Protein AF-A0A7C8ZRH6-F1 (afdb_monomer_lite)

InterPro domains:
  IPR001312 Hexokinase [PS51748] (1-167)
  IPR001312 Hexokinase [PTHR19443] (2-160)
  IPR022673 Hexokinase, C-terminal [PF03727] (5-159)
  IPR043129 ATPase, nucleotide binding domain [SSF53067] (5-161)

Structure (mmCIF, N/CA/C/O backbone):
data_AF-A0A7C8ZRH6-F1
#
_entry.id   AF-A0A7C8ZRH6-F1
#
loop_
_atom_site.group_PDB
_atom_site.id
_atom_site.type_symbol
_atom_site.label_atom_id
_atom_site.label_alt_id
_atom_site.label_comp_id
_atom_site.label_asym_id
_atom_site.label_entity_id
_atom_site.label_seq_id
_atom_site.pdbx_PDB_ins_code
_atom_site.Cartn_x
_atom_site.Cartn_y
_atom_site.Cartn_z
_atom_site.occupancy
_atom_site.B_iso_or_equiv
_atom_site.auth_seq_id
_atom_site.auth_comp_id
_atom_site.auth_asym_id
_atom_site.auth_atom_id
_atom_site.pdbx_PDB_model_num
ATOM 1 N N . ASP A 1 1 ? 8.512 -3.534 -29.387 1.00 43.66 1 ASP A N 1
ATOM 2 C CA . ASP A 1 1 ? 8.742 -2.263 -30.102 1.00 43.66 1 ASP A CA 1
ATOM 3 C C . ASP A 1 1 ? 9.820 -1.420 -29.448 1.00 43.66 1 ASP A C 1
ATOM 5 O O . ASP A 1 1 ? 10.031 -1.523 -28.243 1.00 43.66 1 ASP A O 1
ATOM 9 N N . ALA A 1 2 ? 10.564 -0.658 -30.250 1.00 58.28 2 ALA A N 1
ATOM 10 C CA . ALA A 1 2 ? 11.622 0.233 -29.776 1.00 58.28 2 ALA A CA 1
ATOM 11 C C . ALA A 1 2 ? 11.044 1.609 -29.408 1.00 58.28 2 ALA A C 1
ATOM 13 O O . ALA A 1 2 ? 10.168 2.119 -30.101 1.00 58.28 2 ALA A O 1
ATOM 14 N N . ILE A 1 3 ? 11.557 2.219 -28.336 1.00 64.12 3 ILE A N 1
ATOM 15 C CA . ILE A 1 3 ? 11.187 3.581 -27.926 1.00 64.12 3 ILE A CA 1
ATOM 16 C C . ILE A 1 3 ? 11.683 4.568 -28.991 1.00 64.12 3 ILE A C 1
ATOM 18 O O . ILE A 1 3 ? 12.871 4.570 -29.331 1.00 64.12 3 ILE A O 1
ATOM 22 N N . ILE A 1 4 ? 10.780 5.401 -29.516 1.00 67.38 4 ILE A N 1
ATOM 23 C CA . ILE A 1 4 ? 11.109 6.422 -30.517 1.00 67.38 4 ILE A CA 1
ATOM 24 C C . ILE A 1 4 ? 12.020 7.465 -29.864 1.00 67.38 4 ILE A C 1
ATOM 26 O O . ILE A 1 4 ? 11.666 8.089 -28.866 1.00 67.38 4 ILE A O 1
ATOM 30 N N . LYS A 1 5 ? 13.214 7.650 -30.430 1.00 65.94 5 LYS A N 1
ATOM 31 C CA . LYS A 1 5 ? 14.153 8.680 -29.977 1.00 65.94 5 LYS A CA 1
ATOM 32 C C . LYS A 1 5 ? 13.651 10.056 -30.415 1.00 65.94 5 LYS A C 1
ATOM 34 O O . LYS A 1 5 ? 13.240 10.214 -31.564 1.00 65.94 5 LYS A O 1
ATOM 39 N N . ALA A 1 6 ? 13.736 11.047 -29.529 1.00 68.56 6 ALA A N 1
ATOM 40 C CA . ALA A 1 6 ? 13.466 12.436 -29.885 1.00 68.56 6 ALA A CA 1
ATOM 41 C C . ALA A 1 6 ? 14.378 12.864 -31.049 1.00 68.56 6 ALA A C 1
ATOM 43 O O . ALA A 1 6 ? 15.601 12.715 -30.976 1.00 68.56 6 ALA A O 1
ATOM 44 N N . GLN A 1 7 ? 13.783 13.351 -32.138 1.00 68.88 7 GLN A N 1
ATOM 45 C CA . GLN A 1 7 ? 14.527 13.797 -33.314 1.00 68.88 7 GLN A CA 1
ATOM 46 C C . GLN A 1 7 ? 15.011 15.239 -33.126 1.00 68.88 7 GLN A C 1
ATOM 48 O O . GLN A 1 7 ? 14.297 16.068 -32.571 1.00 68.88 7 GLN A O 1
ATOM 53 N N . GLY A 1 8 ? 16.227 15.542 -33.587 1.00 67.88 8 GLY A N 1
ATOM 54 C CA . GLY A 1 8 ? 16.779 16.904 -33.563 1.00 67.88 8 GLY A CA 1
ATOM 55 C C . GLY A 1 8 ? 17.468 17.334 -32.261 1.00 67.88 8 GLY A C 1
ATOM 56 O O . GLY A 1 8 ? 17.921 18.470 -32.184 1.00 67.88 8 GLY A O 1
ATOM 57 N N . LEU A 1 9 ? 17.603 16.447 -31.267 1.00 67.75 9 LEU A N 1
ATOM 58 C CA . LEU A 1 9 ? 18.421 16.683 -30.071 1.00 67.75 9 LEU A CA 1
ATOM 59 C C . LEU A 1 9 ? 19.778 15.969 -30.219 1.00 67.75 9 LEU A C 1
ATOM 61 O O . LEU A 1 9 ? 19.860 14.768 -29.949 1.00 67.75 9 LEU A O 1
ATOM 65 N N . PRO A 1 10 ? 20.846 16.651 -30.678 1.00 66.31 10 PRO A N 1
ATOM 66 C CA . PRO A 1 10 ? 22.168 16.045 -30.755 1.00 66.31 10 PRO A CA 1
ATOM 67 C C . PRO A 1 10 ? 22.686 15.768 -29.339 1.00 66.31 10 PRO A C 1
ATOM 69 O O . PRO A 1 10 ? 22.859 16.690 -28.544 1.00 66.31 10 PRO A O 1
ATOM 72 N N . THR A 1 11 ? 22.947 14.500 -29.013 1.00 68.00 11 THR A N 1
ATOM 73 C CA . THR A 1 11 ? 23.632 14.144 -27.766 1.00 68.00 11 THR A CA 1
ATOM 74 C C . THR A 1 11 ? 25.107 13.893 -28.062 1.00 68.00 11 THR A C 1
ATOM 76 O O . THR A 1 11 ? 25.469 13.015 -28.840 1.00 68.00 11 THR A O 1
ATOM 79 N N . SER A 1 12 ? 25.989 14.681 -27.447 1.00 73.31 12 SER A N 1
ATOM 80 C CA . SER A 1 12 ? 27.446 14.503 -27.548 1.00 73.31 12 SER A CA 1
ATOM 81 C C . SER A 1 12 ? 27.958 13.311 -26.729 1.00 73.31 12 SER A C 1
ATOM 83 O O . SER A 1 12 ? 29.093 12.883 -26.907 1.00 73.31 12 SER A O 1
ATOM 85 N N . SER A 1 13 ? 27.127 12.765 -25.837 1.00 79.50 13 SER A N 1
ATOM 86 C CA . SER A 1 13 ? 27.494 11.723 -24.873 1.00 79.50 13 SER A CA 1
ATOM 87 C C . SER A 1 13 ? 27.270 10.287 -25.359 1.00 79.50 13 SER A C 1
ATOM 89 O O . SER A 1 13 ? 27.658 9.353 -24.664 1.00 79.50 13 SER A O 1
ATOM 91 N N . GLY A 1 14 ? 26.587 10.078 -26.493 1.00 78.75 14 GLY A N 1
ATOM 92 C CA . GLY A 1 14 ? 26.177 8.743 -26.956 1.00 78.75 14 GLY A CA 1
ATOM 93 C C . GLY A 1 14 ? 25.052 8.087 -26.133 1.00 78.75 14 GLY A C 1
ATOM 94 O O . GLY A 1 14 ? 24.588 7.004 -26.487 1.00 78.75 14 GLY A O 1
ATOM 95 N N . GLY A 1 15 ? 24.576 8.742 -25.067 1.00 78.88 15 GLY A N 1
ATOM 96 C CA . GLY A 1 15 ? 23.429 8.326 -24.255 1.00 78.88 15 GLY A CA 1
ATOM 97 C C . GLY A 1 15 ? 22.145 9.086 -24.603 1.00 78.88 15 GLY A C 1
ATOM 98 O O . GLY A 1 15 ? 22.181 10.153 -25.218 1.00 78.88 15 GLY A O 1
ATOM 99 N N . MET A 1 16 ? 21.000 8.538 -24.188 1.00 82.62 16 MET A N 1
ATOM 100 C CA . MET A 1 16 ? 19.678 9.164 -24.304 1.00 82.62 16 MET A CA 1
ATOM 101 C C . MET A 1 16 ? 18.909 8.951 -22.998 1.00 82.62 16 MET A C 1
ATOM 103 O O . MET A 1 16 ? 18.788 7.815 -22.538 1.00 82.62 16 MET A O 1
ATOM 107 N N . VAL A 1 17 ? 18.391 10.030 -22.410 1.00 85.38 17 VAL A N 1
ATOM 108 C CA . VAL A 1 17 ? 17.481 9.943 -21.261 1.00 85.38 17 VAL A CA 1
ATOM 109 C C . VAL A 1 17 ? 16.123 9.465 -21.758 1.00 85.38 17 VAL A C 1
ATOM 111 O O . VAL A 1 17 ? 15.614 9.956 -22.763 1.00 85.38 17 VAL A O 1
ATOM 114 N N . VAL A 1 18 ? 15.538 8.504 -21.050 1.00 86.00 18 VAL A N 1
ATOM 115 C CA . VAL A 1 18 ? 14.217 7.960 -21.362 1.00 86.00 18 VAL A CA 1
ATOM 116 C C . VAL A 1 18 ? 13.298 8.263 -20.192 1.00 86.00 18 VAL A C 1
ATOM 118 O O . VAL A 1 18 ? 13.534 7.788 -19.082 1.00 86.00 18 VAL A O 1
ATOM 121 N N . ASN A 1 19 ? 12.238 9.025 -20.450 1.00 89.12 19 ASN A N 1
ATOM 122 C CA . ASN A 1 19 ? 11.093 9.037 -19.556 1.00 89.12 19 ASN A CA 1
ATOM 123 C C . ASN A 1 19 ? 10.283 7.761 -19.814 1.00 89.12 19 ASN A C 1
ATOM 125 O O . ASN A 1 19 ? 9.754 7.579 -20.908 1.00 89.12 19 ASN A O 1
ATOM 129 N N . MET A 1 20 ? 10.257 6.851 -18.842 1.00 90.44 20 MET A N 1
ATOM 130 C CA . MET A 1 20 ? 9.612 5.548 -19.013 1.00 90.44 20 MET A CA 1
ATOM 131 C C . MET A 1 20 ? 8.121 5.568 -18.700 1.00 90.44 20 MET A C 1
ATOM 133 O O . MET A 1 20 ? 7.441 4.635 -19.112 1.00 90.44 20 MET A O 1
ATOM 137 N N . GLU A 1 21 ? 7.639 6.554 -17.931 1.00 91.06 21 GLU A N 1
ATOM 138 C CA . GLU A 1 21 ? 6.263 6.574 -17.408 1.00 91.06 21 GLU A CA 1
ATOM 139 C C . GLU A 1 21 ? 5.817 5.194 -16.877 1.00 91.06 21 GLU A C 1
ATOM 141 O O . GLU A 1 21 ? 4.712 4.706 -17.113 1.00 91.06 21 GLU A O 1
ATOM 146 N N . TRP A 1 22 ? 6.723 4.517 -16.160 1.00 93.38 22 TRP A N 1
ATOM 147 C CA . TRP A 1 22 ? 6.572 3.117 -15.741 1.00 93.38 22 TRP A CA 1
ATOM 148 C C . TRP A 1 22 ? 5.426 2.872 -14.749 1.00 93.38 22 TRP A C 1
ATOM 150 O O . TRP A 1 22 ? 5.123 1.721 -14.440 1.00 93.38 22 TRP A O 1
ATOM 160 N N . GLY A 1 23 ? 4.769 3.931 -14.266 1.00 93.50 23 GLY A N 1
ATOM 161 C CA . GLY A 1 23 ? 3.552 3.827 -13.466 1.00 93.50 23 GLY A CA 1
ATOM 162 C C . GLY A 1 23 ? 2.439 3.096 -14.216 1.00 93.50 23 GLY A C 1
ATOM 163 O O . GLY A 1 23 ? 1.663 2.369 -13.594 1.00 93.50 23 GLY A O 1
ATOM 164 N N . ASN A 1 24 ? 2.434 3.189 -15.551 1.00 92.31 24 ASN A N 1
ATOM 165 C CA . ASN A 1 24 ? 1.495 2.478 -16.413 1.00 92.31 24 ASN A CA 1
ATOM 166 C C . ASN A 1 24 ? 1.955 1.064 -16.808 1.00 92.31 24 ASN A C 1
ATOM 168 O O . ASN A 1 24 ? 1.374 0.438 -17.694 1.00 92.31 24 ASN A O 1
ATOM 172 N N . PHE A 1 25 ? 3.025 0.545 -16.196 1.00 93.06 25 PHE A N 1
ATOM 173 C CA . PHE A 1 25 ? 3.481 -0.813 -16.466 1.00 93.06 25 PHE A CA 1
ATOM 174 C C . PHE A 1 25 ? 2.384 -1.835 -16.137 1.00 93.06 25 PHE A C 1
ATOM 176 O O . PHE A 1 25 ? 1.787 -1.817 -15.060 1.00 93.06 25 PHE A O 1
ATOM 183 N N . TRP A 1 26 ? 2.160 -2.771 -17.058 1.00 89.88 26 TRP A N 1
ATOM 184 C CA . TRP A 1 26 ? 1.177 -3.835 -16.911 1.00 89.88 26 TRP A CA 1
ATOM 185 C C . TRP A 1 26 ? 1.795 -5.202 -17.200 1.00 89.88 26 TRP A C 1
ATOM 187 O O . TRP A 1 26 ? 2.555 -5.381 -18.152 1.00 89.88 26 TRP A O 1
ATOM 197 N N . SER A 1 27 ? 1.449 -6.187 -16.374 1.00 90.38 27 SER A N 1
ATOM 198 C CA . SER A 1 27 ? 1.796 -7.590 -16.582 1.00 90.38 27 SER A CA 1
ATOM 199 C C . SER A 1 27 ? 0.808 -8.478 -15.836 1.00 90.38 27 SER A C 1
ATOM 201 O O . SER A 1 27 ? 0.444 -8.187 -14.697 1.00 90.38 27 SER A O 1
ATOM 203 N N . SER A 1 28 ? 0.429 -9.607 -16.436 1.00 90.25 28 SER A N 1
ATOM 204 C CA . SER A 1 28 ? -0.364 -10.649 -15.768 1.00 90.25 28 SER A CA 1
ATOM 205 C C . SER A 1 28 ? 0.353 -11.271 -14.565 1.00 90.25 28 SER A C 1
ATOM 207 O O . SER A 1 28 ? -0.274 -11.962 -13.772 1.00 90.25 28 SER A O 1
ATOM 209 N N . HIS A 1 29 ? 1.662 -11.039 -14.425 1.00 91.44 29 HIS A N 1
ATOM 210 C CA . HIS A 1 29 ? 2.458 -11.484 -13.282 1.00 91.44 29 HIS A CA 1
ATOM 211 C C . HIS A 1 29 ? 2.440 -10.501 -12.103 1.00 91.44 29 HIS A C 1
ATOM 213 O O . HIS A 1 29 ? 3.012 -10.805 -11.057 1.00 91.44 29 HIS A O 1
ATOM 219 N N . LEU A 1 30 ? 1.815 -9.326 -12.249 1.00 93.75 30 LEU A N 1
ATOM 220 C CA . LEU A 1 30 ? 1.632 -8.408 -11.129 1.00 93.75 30 LEU A CA 1
ATOM 221 C C . LEU A 1 30 ? 0.660 -9.031 -10.111 1.00 93.75 30 LEU A C 1
ATOM 223 O O . LEU A 1 30 ? -0.448 -9.416 -10.489 1.00 93.75 30 LEU A O 1
ATOM 227 N N . PRO A 1 31 ? 1.034 -9.117 -8.822 1.00 95.31 31 PRO A N 1
ATOM 228 C CA . PRO A 1 31 ? 0.241 -9.790 -7.799 1.00 95.31 31 PRO A CA 1
ATOM 229 C C . PRO A 1 31 ? -0.892 -8.885 -7.290 1.00 95.31 31 PRO A C 1
ATOM 231 O O . PRO A 1 31 ? -0.916 -8.507 -6.118 1.00 95.31 31 PRO A O 1
ATOM 234 N N . ARG A 1 32 ? -1.820 -8.503 -8.177 1.00 95.44 32 ARG A N 1
ATOM 235 C CA . ARG A 1 32 ? -2.992 -7.704 -7.799 1.00 95.44 32 ARG A CA 1
ATOM 236 C C . ARG A 1 32 ? -3.932 -8.519 -6.920 1.00 95.44 32 ARG A C 1
ATOM 238 O O . ARG A 1 32 ? -4.352 -9.614 -7.287 1.00 95.44 32 ARG A O 1
ATOM 245 N N . THR A 1 33 ? -4.286 -7.949 -5.780 1.00 97.38 33 THR A N 1
ATOM 246 C CA . THR A 1 33 ? -5.318 -8.459 -4.876 1.00 97.38 33 THR A CA 1
ATOM 247 C C . THR A 1 33 ? -6.689 -7.892 -5.251 1.00 97.38 33 THR A C 1
ATOM 249 O O . THR A 1 33 ? -6.785 -6.966 -6.059 1.00 97.38 33 THR A O 1
ATOM 252 N N . SER A 1 34 ? -7.760 -8.401 -4.635 1.00 97.75 34 SER A N 1
ATOM 253 C CA . SER A 1 34 ? -9.092 -7.790 -4.750 1.00 97.75 34 SER A CA 1
ATOM 254 C C . SER A 1 34 ? -9.091 -6.321 -4.315 1.00 97.75 34 SER A C 1
ATOM 256 O O . SER A 1 34 ? -9.735 -5.504 -4.962 1.00 97.75 34 SER A O 1
ATOM 258 N N . TYR A 1 35 ? -8.296 -5.958 -3.303 1.00 98.06 35 TYR A N 1
ATOM 259 C CA . TYR A 1 35 ? -8.170 -4.576 -2.830 1.00 98.06 35 TYR A CA 1
ATOM 260 C C . TYR A 1 35 ? -7.584 -3.643 -3.895 1.00 98.06 35 TYR A C 1
ATOM 262 O O . TYR A 1 35 ? -8.057 -2.520 -4.046 1.00 98.06 35 TYR A O 1
ATOM 270 N N . ASP A 1 36 ? -6.587 -4.111 -4.655 1.00 97.88 36 ASP A N 1
ATOM 271 C CA . ASP A 1 36 ? -5.987 -3.330 -5.745 1.00 97.88 36 ASP A CA 1
ATOM 272 C C . ASP A 1 36 ? -6.963 -3.176 -6.919 1.00 97.88 36 ASP A C 1
ATOM 274 O O . ASP A 1 36 ? -7.039 -2.111 -7.524 1.00 97.88 36 ASP A O 1
ATOM 278 N N . ILE A 1 37 ? -7.724 -4.232 -7.228 1.00 96.94 37 ILE A N 1
ATOM 279 C CA . ILE A 1 37 ? -8.729 -4.228 -8.301 1.00 96.94 37 ILE A CA 1
ATOM 280 C C . ILE A 1 37 ? -9.874 -3.267 -7.963 1.00 96.94 37 ILE A C 1
ATOM 282 O O . ILE A 1 37 ? -10.284 -2.475 -8.807 1.00 96.94 37 ILE A O 1
ATOM 286 N N . GLU A 1 38 ? -10.377 -3.306 -6.730 1.00 97.44 38 GLU A N 1
ATOM 287 C CA . GLU A 1 38 ? -11.437 -2.404 -6.277 1.00 97.44 38 GLU A CA 1
ATOM 288 C C . GLU A 1 38 ? -10.966 -0.948 -6.200 1.00 97.44 38 GLU A C 1
ATOM 290 O O . GLU A 1 38 ? -11.711 -0.048 -6.587 1.00 97.44 38 GLU A O 1
ATOM 295 N N . LEU A 1 39 ? -9.736 -0.709 -5.725 1.00 97.75 39 LEU A N 1
ATOM 296 C CA . LEU A 1 39 ? -9.126 0.622 -5.723 1.00 97.75 39 LEU A CA 1
ATOM 297 C C . LEU A 1 39 ? -9.023 1.169 -7.148 1.00 97.75 39 LEU A C 1
ATOM 299 O O . LEU A 1 39 ? -9.415 2.307 -7.394 1.00 97.75 39 LEU A O 1
ATOM 303 N N . ASP A 1 40 ? -8.532 0.362 -8.089 1.00 97.19 40 ASP A N 1
ATOM 304 C CA . ASP A 1 40 ? -8.409 0.747 -9.494 1.00 97.19 40 ASP A CA 1
ATOM 305 C C . ASP A 1 40 ? -9.773 1.084 -10.114 1.00 97.19 40 ASP A C 1
ATOM 307 O O . ASP A 1 40 ? -9.934 2.156 -10.699 1.00 97.19 40 ASP A O 1
ATOM 311 N N . ALA A 1 41 ? -10.775 0.227 -9.903 1.00 97.25 41 ALA A N 1
ATOM 312 C CA . ALA A 1 41 ? -12.128 0.413 -10.425 1.00 97.25 41 ALA A CA 1
ATOM 313 C C . ALA A 1 41 ? -12.824 1.678 -9.892 1.00 97.25 41 ALA A C 1
ATOM 315 O O . ALA A 1 41 ? -13.652 2.259 -10.589 1.00 97.25 41 ALA A O 1
ATOM 316 N N . GLN A 1 42 ? -12.500 2.101 -8.667 1.00 95.25 42 GLN A N 1
ATOM 317 C CA . GLN A 1 42 ? -13.063 3.296 -8.023 1.00 95.25 42 GLN A CA 1
ATOM 318 C C . GLN A 1 42 ? -12.184 4.544 -8.183 1.00 95.25 42 GLN A C 1
ATOM 320 O O . GLN A 1 42 ? -12.540 5.617 -7.697 1.00 95.25 42 GLN A O 1
ATOM 325 N N . SER A 1 43 ? -11.027 4.420 -8.832 1.00 94.19 43 SER A N 1
ATOM 326 C CA . SER A 1 43 ? -10.146 5.555 -9.094 1.00 94.19 43 SER A CA 1
ATOM 327 C C . SER A 1 43 ? -10.677 6.428 -10.244 1.00 94.19 43 SER A C 1
ATOM 329 O O . SER A 1 43 ? -11.442 5.941 -11.076 1.00 94.19 43 SER A O 1
ATOM 331 N N . PRO A 1 44 ? -10.238 7.698 -10.361 1.00 92.44 44 PRO A N 1
ATOM 332 C CA . PRO A 1 44 ? -10.630 8.565 -11.477 1.00 92.44 44 PRO A CA 1
ATOM 333 C C . PRO A 1 44 ? -10.244 8.026 -12.862 1.00 92.44 44 PRO A C 1
ATOM 335 O O . PRO A 1 44 ? -10.917 8.341 -13.838 1.00 92.44 44 PRO A O 1
ATOM 338 N N . ASN A 1 45 ? -9.187 7.208 -12.939 1.00 92.38 45 ASN A N 1
ATOM 339 C CA . ASN A 1 45 ? -8.663 6.645 -14.186 1.00 92.38 45 ASN A CA 1
ATOM 340 C C . ASN A 1 45 ? -8.550 5.109 -14.075 1.00 92.38 45 ASN A C 1
ATOM 342 O O . ASN A 1 45 ? -7.449 4.598 -13.841 1.00 92.38 45 ASN A O 1
ATOM 346 N N . PRO A 1 46 ? -9.660 4.350 -14.159 1.00 94.88 46 PRO A N 1
ATOM 347 C CA . PRO A 1 46 ? -9.627 2.889 -14.068 1.00 94.88 46 PRO A CA 1
ATOM 348 C C . PRO A 1 46 ? -8.779 2.254 -15.175 1.00 94.88 46 PRO A C 1
ATOM 350 O O . PRO A 1 46 ? -8.840 2.690 -16.322 1.00 94.88 46 PRO A O 1
ATOM 353 N N . ASN A 1 47 ? -8.047 1.185 -14.855 1.00 92.56 47 ASN A N 1
ATOM 354 C CA . ASN A 1 47 ? -7.090 0.483 -15.725 1.00 92.56 47 ASN A CA 1
ATOM 355 C C . ASN A 1 47 ? -5.825 1.266 -16.122 1.00 92.56 47 ASN A C 1
ATOM 357 O O . ASN A 1 47 ? -4.920 0.663 -16.699 1.00 92.56 47 ASN A O 1
ATOM 361 N N . ASP A 1 48 ? -5.718 2.546 -15.767 1.00 93.69 48 ASP A N 1
ATOM 362 C CA . ASP A 1 48 ? -4.497 3.334 -15.944 1.00 93.69 48 ASP A CA 1
ATOM 363 C C . ASP A 1 48 ? -3.635 3.315 -14.681 1.00 93.69 48 ASP A C 1
ATOM 365 O O . ASP A 1 48 ? -4.132 3.192 -13.560 1.00 93.69 48 ASP A O 1
ATOM 369 N N . GLN A 1 49 ? -2.324 3.500 -14.845 1.00 94.00 49 GLN A N 1
ATOM 370 C CA . GLN A 1 49 ? -1.370 3.658 -13.742 1.00 94.00 49 GLN A CA 1
ATOM 371 C C . GLN A 1 49 ? -1.380 2.469 -12.761 1.00 94.00 49 GLN A C 1
ATOM 373 O O . GLN A 1 49 ? -1.158 2.624 -11.559 1.00 94.00 49 GLN A O 1
ATOM 378 N N . GLY A 1 50 ? -1.654 1.258 -13.258 1.00 93.50 50 GLY A N 1
ATOM 379 C CA . GLY A 1 50 ? -1.849 0.075 -12.417 1.00 93.50 50 GLY A CA 1
ATOM 380 C C . GLY A 1 50 ? -0.633 -0.287 -11.557 1.00 93.50 50 GLY A C 1
ATOM 381 O O . GLY A 1 50 ? -0.795 -0.722 -10.417 1.00 93.50 50 GLY A O 1
ATOM 382 N N . PHE A 1 51 ? 0.588 -0.081 -12.061 1.00 96.62 51 PHE A N 1
ATOM 383 C CA . PHE A 1 51 ? 1.803 -0.299 -11.274 1.00 96.62 51 PHE A CA 1
ATOM 384 C C . PHE A 1 51 ? 1.978 0.780 -10.206 1.00 96.62 51 PHE A C 1
ATOM 386 O O . PHE A 1 51 ? 2.240 0.451 -9.049 1.00 96.62 51 PHE A O 1
ATOM 393 N N . GLU A 1 52 ? 1.755 2.048 -10.561 1.00 97.12 52 GLU A N 1
ATOM 394 C CA . GLU A 1 52 ? 1.790 3.174 -9.620 1.00 97.12 52 GLU A CA 1
ATOM 395 C C . GLU A 1 52 ? 0.810 2.973 -8.460 1.00 97.12 52 GLU A C 1
ATOM 397 O O . GLU A 1 52 ? 1.196 3.125 -7.301 1.00 97.12 52 GLU A O 1
ATOM 402 N N . LYS A 1 53 ? -0.422 2.538 -8.752 1.00 97.31 53 LYS A N 1
ATOM 403 C CA . LYS A 1 53 ? -1.459 2.265 -7.745 1.00 97.31 53 LYS A CA 1
ATOM 404 C C . LYS A 1 53 ? -1.055 1.228 -6.701 1.00 97.31 53 LYS A C 1
ATOM 406 O O . LYS A 1 53 ? -1.536 1.272 -5.574 1.00 97.31 53 LYS A O 1
ATOM 411 N N . MET A 1 54 ? -0.142 0.318 -7.037 1.00 97.44 54 MET A N 1
ATOM 412 C CA . MET A 1 54 ? 0.337 -0.699 -6.098 1.00 97.44 54 MET A CA 1
ATOM 413 C C . MET A 1 54 ? 1.534 -0.263 -5.249 1.00 97.44 54 MET A C 1
ATOM 415 O O . MET A 1 54 ? 1.809 -0.930 -4.245 1.00 97.44 54 MET A O 1
ATOM 419 N N . ILE A 1 55 ? 2.268 0.784 -5.651 1.00 97.19 55 ILE A N 1
ATOM 420 C CA . ILE A 1 55 ? 3.561 1.142 -5.040 1.00 97.19 55 ILE A CA 1
ATOM 421 C C . ILE A 1 55 ? 3.643 2.573 -4.504 1.00 97.19 55 ILE A C 1
ATOM 423 O O . ILE A 1 55 ? 4.522 2.853 -3.692 1.00 97.19 55 ILE A O 1
ATOM 427 N N . SER A 1 56 ? 2.798 3.491 -4.977 1.00 95.31 56 SER A N 1
ATOM 428 C CA . SER A 1 56 ? 2.980 4.917 -4.716 1.00 95.31 56 SER A CA 1
ATOM 429 C C . SER A 1 56 ? 2.341 5.364 -3.403 1.00 95.31 56 SER A C 1
ATOM 431 O O . SER A 1 56 ? 1.331 4.826 -2.945 1.00 95.31 56 SER A O 1
ATOM 433 N N . GLY A 1 57 ? 2.904 6.427 -2.825 1.00 91.81 57 GLY A N 1
ATOM 434 C CA . GLY A 1 57 ? 2.434 7.011 -1.569 1.00 91.81 57 GLY A CA 1
ATOM 435 C C . GLY A 1 57 ? 1.026 7.615 -1.618 1.00 91.81 57 GLY A C 1
ATOM 436 O O . GLY A 1 57 ? 0.508 8.001 -0.575 1.00 91.81 57 GLY A O 1
ATOM 437 N N . MET A 1 58 ? 0.374 7.672 -2.780 1.00 94.38 58 MET A N 1
ATOM 438 C CA . MET A 1 58 ? -1.036 8.057 -2.865 1.00 94.38 58 MET A CA 1
ATOM 439 C C . MET A 1 58 ? -1.974 6.921 -2.427 1.00 94.38 58 MET A C 1
ATOM 441 O O . MET A 1 58 ? -3.044 7.192 -1.890 1.00 94.38 58 MET A O 1
ATOM 445 N N . TYR A 1 59 ? -1.580 5.658 -2.625 1.00 97.69 59 TYR A N 1
ATOM 446 C CA . TYR A 1 59 ? -2.518 4.530 -2.586 1.00 97.69 59 TYR A CA 1
ATOM 447 C C . TYR A 1 59 ? -2.260 3.514 -1.469 1.00 97.69 59 TYR A C 1
ATOM 449 O O . TYR A 1 59 ? -3.171 2.765 -1.125 1.00 97.69 59 TYR A O 1
ATOM 457 N N . LEU A 1 60 ? -1.066 3.475 -0.865 1.00 98.44 60 LEU A N 1
ATOM 458 C CA . LEU A 1 60 ? -0.753 2.466 0.162 1.00 98.44 60 LEU A CA 1
ATOM 459 C C . LEU A 1 60 ? -1.675 2.565 1.384 1.00 98.44 60 LEU A C 1
ATOM 461 O O . LEU A 1 60 ? -2.220 1.549 1.816 1.00 98.44 60 LEU A O 1
ATOM 465 N N . GLY A 1 61 ? -1.915 3.781 1.884 1.00 98.38 61 GLY A N 1
ATOM 466 C CA . GLY A 1 61 ? -2.870 4.000 2.973 1.00 98.38 61 GLY A CA 1
ATOM 467 C C . GLY A 1 61 ? -4.301 3.579 2.609 1.00 98.38 61 GLY A C 1
ATOM 468 O O . GLY A 1 61 ? -4.982 2.942 3.410 1.00 98.38 61 GLY A O 1
ATOM 469 N N . GLU A 1 62 ? -4.732 3.817 1.368 1.00 98.31 62 GLU A N 1
ATOM 470 C CA . GLU A 1 62 ? -6.051 3.391 0.884 1.00 98.31 62 GLU A CA 1
ATOM 471 C C . GLU A 1 62 ? -6.174 1.860 0.790 1.00 98.31 62 GLU A C 1
ATOM 473 O O . GLU A 1 62 ? -7.213 1.302 1.148 1.00 98.31 62 GLU A O 1
ATOM 478 N N . ILE A 1 63 ? -5.115 1.154 0.380 1.00 98.56 63 ILE A N 1
ATOM 479 C CA . ILE A 1 63 ? -5.090 -0.316 0.411 1.00 98.56 63 ILE A CA 1
ATOM 480 C C . ILE A 1 63 ? -5.203 -0.825 1.854 1.00 98.56 63 ILE A C 1
ATOM 482 O O . ILE A 1 63 ? -6.008 -1.719 2.117 1.00 98.56 63 ILE A O 1
ATOM 486 N N . VAL A 1 64 ? -4.465 -0.240 2.804 1.00 98.69 64 VAL A N 1
ATOM 487 C CA . VAL A 1 64 ? -4.572 -0.606 4.229 1.00 98.69 64 VAL A CA 1
ATOM 488 C C . VAL A 1 64 ? -5.988 -0.365 4.757 1.00 98.69 64 VAL A C 1
ATOM 490 O O . VAL A 1 64 ? -6.560 -1.259 5.382 1.00 98.69 64 VAL A O 1
ATOM 493 N N . ARG A 1 65 ? -6.600 0.787 4.451 1.00 98.62 65 ARG A N 1
ATOM 494 C CA . ARG A 1 65 ? -7.987 1.093 4.838 1.00 98.62 65 ARG A CA 1
ATOM 495 C C . ARG A 1 65 ? -8.963 0.040 4.312 1.00 98.62 65 ARG A C 1
ATOM 497 O O . ARG A 1 65 ? -9.811 -0.425 5.068 1.00 98.62 65 ARG A O 1
ATOM 504 N N . ARG A 1 66 ? -8.835 -0.371 3.045 1.00 98.56 66 ARG A N 1
ATOM 505 C CA . ARG A 1 66 ? -9.692 -1.408 2.437 1.00 98.56 66 ARG A CA 1
ATOM 506 C C . ARG A 1 66 ? -9.555 -2.758 3.130 1.00 98.56 66 ARG A C 1
ATOM 508 O O . ARG A 1 66 ? -10.565 -3.420 3.357 1.00 98.56 66 ARG A O 1
ATOM 515 N N . VAL A 1 67 ? -8.336 -3.146 3.503 1.00 98.50 67 VAL A N 1
ATOM 516 C CA . VAL A 1 67 ? -8.098 -4.375 4.272 1.00 98.50 67 VAL A CA 1
ATOM 517 C C . VAL A 1 67 ? -8.769 -4.287 5.647 1.00 98.50 67 VAL A C 1
ATOM 519 O O . VAL A 1 67 ? -9.499 -5.203 6.017 1.00 98.50 67 VAL A O 1
ATOM 522 N N . ILE A 1 68 ? -8.600 -3.174 6.372 1.00 98.25 68 ILE A N 1
ATOM 523 C CA . ILE A 1 68 ? -9.236 -2.962 7.685 1.00 98.25 68 ILE A CA 1
ATOM 524 C C . ILE A 1 68 ? -10.765 -2.990 7.557 1.00 98.25 68 ILE A C 1
ATOM 526 O O . ILE A 1 68 ? -11.421 -3.700 8.313 1.00 98.25 68 IL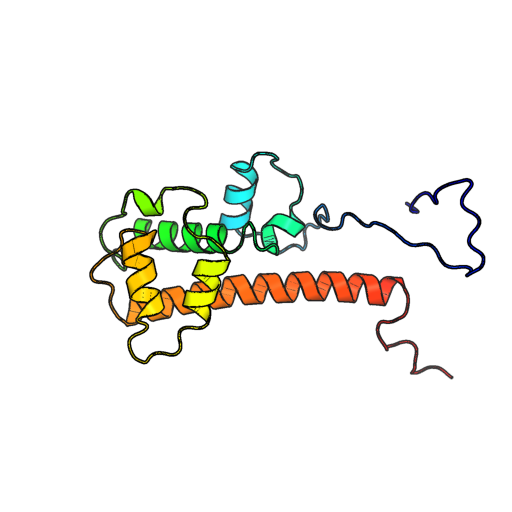E A O 1
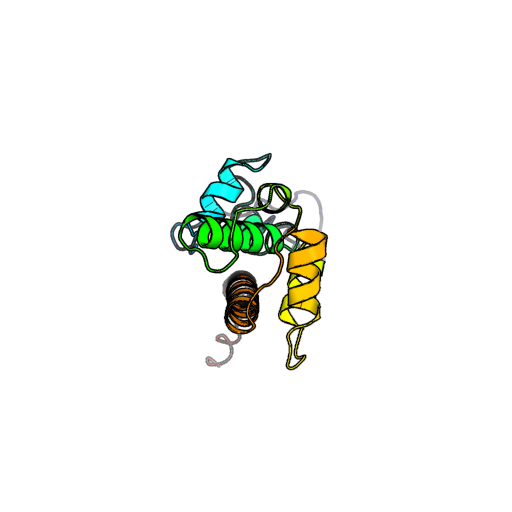ATOM 530 N N . LEU A 1 69 ? -11.335 -2.296 6.566 1.00 98.00 69 LEU A N 1
ATOM 531 C CA . LEU A 1 69 ? -12.775 -2.315 6.292 1.00 98.00 69 LEU A CA 1
ATOM 532 C C . LEU A 1 69 ? -13.279 -3.737 6.041 1.00 98.00 69 LEU A C 1
ATOM 534 O O . LEU A 1 69 ? -14.291 -4.137 6.613 1.00 98.00 69 LEU A O 1
ATOM 538 N N . ARG A 1 70 ? -12.566 -4.524 5.227 1.00 97.69 70 ARG A N 1
ATOM 539 C CA . ARG A 1 70 ? -12.946 -5.914 4.959 1.00 97.69 70 ARG A CA 1
ATOM 540 C C . ARG A 1 70 ? -12.931 -6.756 6.231 1.00 97.69 70 ARG A C 1
ATOM 542 O O . ARG A 1 70 ? -13.885 -7.486 6.477 1.00 97.69 70 ARG A O 1
ATOM 549 N N . MET A 1 71 ? -11.906 -6.607 7.065 1.00 96.69 71 MET A N 1
ATOM 550 C CA . MET A 1 71 ? -11.814 -7.310 8.345 1.00 96.69 71 MET A CA 1
ATOM 551 C C . MET A 1 71 ? -12.944 -6.932 9.312 1.00 96.69 71 MET A C 1
ATOM 553 O O . MET A 1 71 ? -13.467 -7.819 9.985 1.00 96.69 71 MET A O 1
ATOM 557 N N . SER A 1 72 ? -13.347 -5.657 9.359 1.00 96.19 72 SER A N 1
ATOM 558 C CA . SER A 1 72 ? -14.488 -5.192 10.168 1.00 96.19 72 SER A CA 1
ATOM 559 C C . SER A 1 72 ? -15.837 -5.708 9.659 1.00 96.19 72 SER A C 1
ATOM 561 O O . SER A 1 72 ? -16.779 -5.838 10.432 1.00 96.19 72 SER A O 1
ATOM 563 N N . LEU A 1 73 ? -15.959 -5.981 8.357 1.00 96.31 73 LEU A N 1
ATOM 564 C CA . LEU A 1 73 ? -17.180 -6.539 7.766 1.00 96.31 73 LEU A CA 1
ATOM 565 C C . LEU A 1 73 ? -17.285 -8.057 7.957 1.00 96.31 73 LEU A C 1
ATOM 567 O O . LEU A 1 73 ? -18.389 -8.593 8.011 1.00 96.31 73 LEU A O 1
ATOM 571 N N . GLU A 1 74 ? -16.152 -8.755 8.031 1.00 96.19 74 GLU A N 1
ATOM 572 C CA . GLU A 1 74 ? -16.098 -10.219 8.133 1.00 96.19 74 GLU A CA 1
ATOM 573 C C . GLU A 1 74 ? -15.921 -10.737 9.567 1.00 96.19 74 GLU A C 1
ATOM 575 O O . GLU A 1 74 ? -16.084 -11.932 9.813 1.00 96.19 74 GLU A O 1
ATOM 580 N N . SER A 1 75 ? -15.572 -9.868 10.517 1.00 94.62 75 SER A N 1
ATOM 581 C CA . SER A 1 75 ? -15.337 -10.237 11.913 1.00 94.62 75 SER A CA 1
ATOM 582 C C . SER A 1 75 ? -15.660 -9.092 12.871 1.00 94.62 75 SER A C 1
ATOM 584 O O . SER A 1 75 ? -15.708 -7.931 12.483 1.00 94.62 75 SER A O 1
ATOM 586 N N . ASP A 1 76 ? -15.816 -9.412 14.152 1.00 92.81 76 ASP A N 1
ATOM 587 C CA . ASP A 1 76 ? -16.086 -8.459 15.233 1.00 92.81 76 ASP A CA 1
ATOM 588 C C . ASP A 1 76 ? -14.814 -7.834 15.838 1.00 92.81 76 ASP A C 1
ATOM 590 O O . ASP A 1 76 ? -14.883 -7.124 16.840 1.00 92.81 76 ASP A O 1
ATOM 594 N N . ILE A 1 77 ? -13.643 -8.057 15.227 1.00 95.12 77 ILE A N 1
ATOM 595 C CA . ILE A 1 77 ? -12.330 -7.697 15.790 1.00 95.12 77 ILE A CA 1
ATOM 596 C C . ILE A 1 77 ? -12.162 -6.200 16.100 1.00 95.12 77 ILE A C 1
ATOM 598 O O . ILE A 1 77 ? -11.407 -5.840 17.007 1.00 95.12 77 ILE A O 1
ATOM 602 N N . PHE A 1 78 ? -12.861 -5.344 15.353 1.00 95.19 78 PHE A N 1
ATOM 603 C CA . PHE A 1 78 ? -12.864 -3.887 15.501 1.00 95.19 7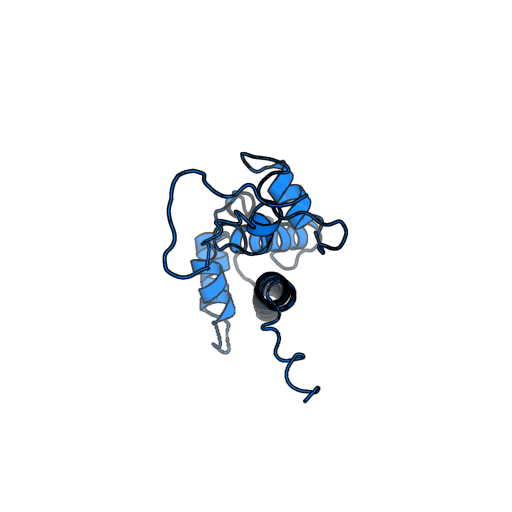8 PHE A CA 1
ATOM 604 C C . PHE A 1 78 ? -14.211 -3.345 16.011 1.00 95.19 78 PHE A C 1
ATOM 606 O O . PHE A 1 78 ? -14.385 -2.133 16.109 1.00 95.19 78 PHE A O 1
ATOM 613 N N . GLY A 1 79 ? -15.161 -4.226 16.346 1.00 91.44 79 GLY A N 1
ATOM 614 C CA . GLY A 1 79 ? -16.533 -3.844 16.664 1.00 91.44 79 GLY A CA 1
ATOM 615 C C . GLY A 1 79 ? -17.320 -3.355 15.437 1.00 91.44 79 GLY A C 1
ATOM 616 O O . GLY A 1 79 ? -17.006 -3.734 14.307 1.00 91.44 79 GLY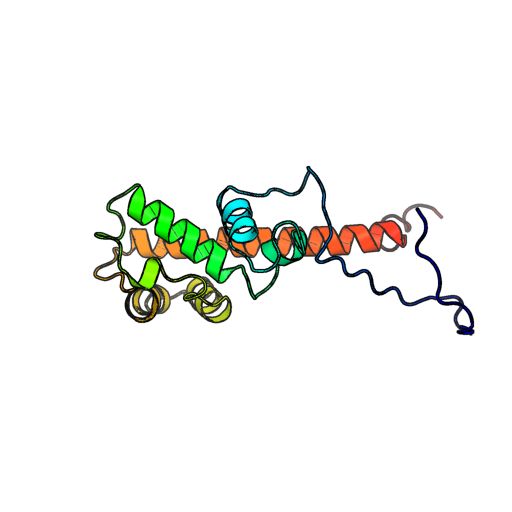 A O 1
ATOM 617 N N . PRO A 1 80 ? -18.376 -2.544 15.640 1.00 92.44 80 PRO A N 1
ATOM 618 C CA . PRO A 1 80 ? -19.184 -2.002 14.550 1.00 92.44 80 PRO A CA 1
ATOM 619 C C . PRO A 1 80 ? -18.364 -1.153 13.571 1.00 92.44 80 PRO A C 1
ATOM 621 O O . PRO A 1 80 ? -17.512 -0.365 13.977 1.00 92.44 80 PRO A O 1
ATOM 624 N N . VAL A 1 81 ? -18.672 -1.266 12.276 1.00 94.94 81 VAL A N 1
ATOM 625 C CA . VAL A 1 81 ? -18.047 -0.443 11.231 1.00 94.94 81 VAL A CA 1
ATOM 626 C C . VAL A 1 81 ? -18.399 1.029 11.446 1.00 94.94 81 VAL A C 1
ATOM 628 O O . VAL A 1 81 ? -19.573 1.402 11.462 1.00 94.94 81 VAL A O 1
ATOM 631 N N . SER A 1 82 ? -17.375 1.866 11.585 1.00 96.00 82 SER A N 1
ATOM 632 C CA . SER A 1 82 ? -17.524 3.316 11.678 1.00 96.00 82 SER A CA 1
ATOM 633 C C . SER A 1 82 ? -17.784 3.940 10.294 1.00 96.00 82 SER A C 1
ATOM 635 O O . SER A 1 82 ? -17.279 3.443 9.282 1.00 96.00 82 SER A O 1
ATOM 637 N N . PRO A 1 83 ? -18.513 5.070 10.213 1.00 97.25 83 PRO A N 1
ATOM 638 C CA . PRO A 1 83 ? -18.668 5.810 8.959 1.00 97.25 83 PRO A CA 1
ATOM 639 C C . PRO A 1 83 ? -17.330 6.275 8.367 1.00 97.25 83 PRO A C 1
ATOM 641 O O . PRO A 1 83 ? -17.122 6.136 7.165 1.00 97.25 83 PRO A O 1
ATOM 644 N N . SER A 1 84 ? -16.400 6.738 9.211 1.00 98.00 84 SER A N 1
ATOM 645 C CA . SER A 1 84 ? -15.070 7.203 8.794 1.00 98.00 84 SER A CA 1
ATOM 646 C C . SER A 1 84 ? -14.268 6.115 8.077 1.00 98.00 84 SER A C 1
ATOM 648 O O . SER A 1 84 ? -13.592 6.395 7.094 1.00 98.00 84 SER A O 1
ATOM 650 N N . LEU A 1 85 ? -14.384 4.847 8.494 1.00 97.81 85 LEU A N 1
ATOM 651 C CA . LEU A 1 85 ? -13.696 3.735 7.830 1.00 97.81 85 LEU A CA 1
ATOM 652 C C . LEU A 1 85 ? -14.180 3.512 6.387 1.00 97.81 85 LEU A C 1
ATOM 654 O O . LEU A 1 85 ? -13.438 2.955 5.577 1.00 97.81 85 LEU A O 1
ATOM 658 N N . CYS A 1 86 ? -15.390 3.956 6.039 1.00 97.19 86 CYS A N 1
ATOM 659 C CA . CYS A 1 86 ? -15.946 3.862 4.688 1.00 97.19 86 CYS A CA 1
ATOM 660 C C . CYS A 1 86 ? -15.479 4.992 3.757 1.00 97.19 86 CYS A C 1
ATOM 662 O O . CYS A 1 86 ? -15.662 4.881 2.543 1.00 97.19 86 CYS A O 1
ATOM 664 N N . GLU A 1 87 ? -14.868 6.054 4.287 1.00 97.94 87 GLU A N 1
ATOM 665 C CA . GLU A 1 87 ? -14.407 7.195 3.498 1.00 97.94 87 GLU A CA 1
ATOM 666 C C . GLU A 1 87 ? -13.126 6.848 2.730 1.00 97.94 87 GLU A C 1
ATOM 668 O O . GLU A 1 87 ? -12.091 6.502 3.305 1.00 97.94 87 GLU A O 1
ATOM 673 N N . ALA A 1 88 ? -13.190 6.918 1.399 1.00 96.88 88 ALA A N 1
ATOM 674 C CA . ALA A 1 88 ? -12.036 6.651 0.549 1.00 96.88 88 ALA A CA 1
ATOM 675 C C . ALA A 1 88 ? -10.919 7.672 0.812 1.00 96.88 88 ALA A C 1
ATOM 677 O O . ALA A 1 88 ? -11.178 8.865 0.952 1.00 96.88 88 ALA A O 1
ATOM 678 N N . PHE A 1 89 ? -9.672 7.200 0.837 1.00 96.88 89 PHE A N 1
ATOM 679 C CA . PHE A 1 89 ? -8.462 8.005 1.031 1.00 96.88 89 PHE A CA 1
ATOM 680 C C . PHE A 1 89 ? -8.360 8.756 2.371 1.00 96.88 89 PHE A C 1
ATOM 682 O O . PHE A 1 89 ? -7.449 9.566 2.534 1.00 96.88 89 PHE A O 1
ATOM 689 N N . ILE A 1 90 ? -9.209 8.448 3.362 1.00 98.00 90 ILE A N 1
ATOM 690 C CA . ILE A 1 90 ? -9.098 9.031 4.712 1.00 98.00 90 ILE A CA 1
ATOM 691 C C . ILE A 1 90 ? -7.766 8.669 5.393 1.00 98.00 90 ILE A C 1
ATOM 693 O O . ILE A 1 90 ? -7.200 9.458 6.148 1.00 98.00 90 ILE A O 1
ATOM 697 N N . LEU A 1 91 ? -7.229 7.481 5.089 1.00 98.19 91 LEU A N 1
ATOM 698 C CA . LEU A 1 91 ? -5.944 7.020 5.597 1.00 98.19 91 LEU A CA 1
ATOM 699 C C . LEU A 1 91 ? -4.836 7.341 4.592 1.00 98.19 91 LEU A C 1
ATOM 701 O O . LEU A 1 91 ? -4.663 6.645 3.592 1.00 98.19 91 LEU A O 1
ATOM 705 N N . SER A 1 92 ? -4.056 8.384 4.873 1.00 97.75 92 SER A N 1
ATOM 706 C CA . SER A 1 92 ? -2.889 8.727 4.056 1.00 97.75 92 SER A CA 1
ATOM 707 C C . SER A 1 92 ? -1.715 7.775 4.313 1.00 97.75 92 SER A C 1
ATOM 709 O O . SER A 1 92 ? -1.575 7.202 5.395 1.00 97.75 92 SER A O 1
ATOM 711 N N . THR A 1 93 ? -0.811 7.646 3.339 1.00 97.38 93 THR A N 1
ATOM 712 C CA . THR A 1 93 ? 0.411 6.838 3.508 1.00 97.38 93 THR A CA 1
ATOM 713 C C . THR A 1 93 ? 1.320 7.378 4.611 1.00 97.38 93 THR A C 1
ATOM 715 O O . THR A 1 93 ? 1.993 6.592 5.266 1.00 97.38 93 THR A O 1
ATOM 718 N N . LEU A 1 94 ? 1.321 8.692 4.866 1.00 97.56 94 LEU A N 1
ATOM 719 C CA . LEU A 1 94 ? 2.089 9.277 5.970 1.00 97.56 94 LEU A CA 1
ATOM 720 C C . LEU A 1 94 ? 1.572 8.782 7.329 1.00 97.56 94 LEU A C 1
ATOM 722 O O . LEU A 1 94 ? 2.355 8.381 8.183 1.00 97.56 94 LEU A O 1
ATOM 726 N N . VAL A 1 95 ? 0.250 8.765 7.504 1.00 97.94 95 VAL A N 1
ATOM 727 C CA . VAL A 1 95 ? -0.390 8.255 8.724 1.00 97.94 95 VAL A CA 1
ATOM 728 C C . VAL A 1 95 ? -0.191 6.739 8.847 1.00 97.94 95 VAL A C 1
ATOM 730 O O . VAL A 1 95 ? 0.129 6.240 9.921 1.00 97.94 95 VAL A O 1
ATOM 733 N N . MET A 1 96 ? -0.303 6.001 7.738 1.00 98.19 96 MET A N 1
ATOM 734 C CA . MET A 1 96 ? 0.019 4.570 7.687 1.00 98.19 96 MET A CA 1
ATOM 735 C C . MET A 1 96 ? 1.473 4.285 8.095 1.00 98.19 96 MET A C 1
ATOM 737 O O . MET A 1 96 ? 1.713 3.348 8.850 1.00 98.19 96 MET A O 1
ATOM 741 N N . ALA A 1 97 ? 2.437 5.079 7.621 1.00 97.88 97 ALA A N 1
ATOM 742 C CA . ALA A 1 97 ? 3.848 4.921 7.970 1.00 97.88 97 ALA A CA 1
ATOM 743 C C . ALA A 1 97 ? 4.081 5.135 9.471 1.00 97.88 97 ALA A C 1
ATOM 745 O O . ALA A 1 97 ? 4.743 4.318 10.099 1.00 97.88 97 ALA A O 1
ATOM 746 N N . ALA A 1 98 ? 3.441 6.147 10.067 1.00 98.31 98 ALA A N 1
ATOM 747 C CA . ALA A 1 98 ? 3.503 6.366 11.511 1.00 98.31 98 ALA A CA 1
ATOM 748 C C . ALA A 1 98 ? 2.950 5.174 12.319 1.00 98.31 98 ALA A C 1
ATOM 750 O O . ALA A 1 98 ? 3.507 4.833 13.356 1.00 98.31 98 ALA A O 1
ATOM 751 N N . MET A 1 99 ? 1.894 4.502 11.838 1.00 98.50 99 MET A N 1
ATOM 752 C CA . MET A 1 99 ? 1.416 3.252 12.450 1.00 98.50 99 MET A CA 1
ATOM 753 C C . MET A 1 99 ? 2.391 2.082 12.262 1.00 98.50 99 MET A C 1
ATOM 755 O O . MET A 1 99 ? 2.487 1.221 13.130 1.00 98.50 99 MET A O 1
ATOM 759 N N . HIS A 1 100 ? 3.075 2.005 11.117 1.00 98.19 100 HIS A N 1
ATOM 760 C CA . HIS A 1 100 ? 4.037 0.936 10.818 1.00 98.19 100 HIS A CA 1
ATOM 761 C C . HIS A 1 100 ? 5.313 1.058 11.662 1.00 98.19 100 HIS A C 1
ATOM 763 O O . HIS A 1 100 ? 5.893 0.043 12.038 1.00 98.19 100 HIS A O 1
ATOM 769 N N . GLU A 1 101 ? 5.723 2.286 11.970 1.00 97.69 101 GLU A N 1
ATOM 770 C CA . GLU A 1 101 ? 6.906 2.604 12.779 1.00 97.69 101 GLU A CA 1
ATOM 771 C C . GLU A 1 101 ? 6.634 2.610 14.292 1.00 97.69 101 GLU A C 1
ATOM 773 O O . GLU A 1 101 ? 7.566 2.785 15.073 1.00 97.69 101 GLU A O 1
ATOM 778 N N . ASP A 1 102 ? 5.383 2.407 14.718 1.00 98.06 102 ASP A N 1
ATOM 779 C CA . ASP A 1 102 ? 5.019 2.359 16.133 1.00 98.06 102 ASP A CA 1
ATOM 780 C C . ASP A 1 102 ? 5.592 1.105 16.811 1.00 98.06 102 ASP A C 1
ATOM 782 O O . ASP A 1 102 ? 5.095 -0.013 16.643 1.00 98.06 102 ASP A O 1
ATOM 786 N N . ASP A 1 103 ? 6.649 1.304 17.594 1.00 96.75 103 ASP A N 1
ATOM 787 C CA . ASP A 1 103 ? 7.331 0.279 18.380 1.00 96.75 103 ASP A CA 1
ATOM 788 C C . ASP A 1 103 ? 6.953 0.317 19.871 1.00 96.75 103 ASP A C 1
ATOM 790 O O . ASP A 1 103 ? 7.519 -0.427 20.684 1.00 96.75 103 ASP A O 1
ATOM 794 N N . SER A 1 104 ? 5.972 1.149 20.245 1.00 98.06 104 SER A N 1
ATOM 795 C CA . SER A 1 104 ? 5.528 1.258 21.630 1.00 98.06 104 SER A CA 1
ATOM 796 C C . SER A 1 104 ? 4.898 -0.059 22.120 1.00 98.06 104 SER A C 1
ATOM 798 O O . SER A 1 104 ? 4.199 -0.746 21.367 1.00 98.06 104 SER A O 1
ATOM 800 N N . PRO A 1 105 ? 5.095 -0.451 23.397 1.00 96.94 105 PRO A N 1
ATOM 801 C CA . PRO A 1 105 ? 4.555 -1.711 23.919 1.00 96.94 105 PRO A CA 1
ATOM 802 C C . PRO A 1 105 ? 3.027 -1.834 23.814 1.00 96.94 105 PRO A C 1
ATOM 804 O O . PRO A 1 105 ? 2.500 -2.948 23.729 1.00 96.94 105 PRO A O 1
ATOM 807 N N . ASP A 1 106 ? 2.324 -0.700 23.849 1.00 97.00 106 ASP A N 1
ATOM 808 C CA . ASP A 1 106 ? 0.871 -0.574 23.778 1.00 97.00 106 ASP A CA 1
ATOM 809 C C . ASP A 1 106 ? 0.345 -0.165 22.392 1.00 97.00 106 ASP A C 1
ATOM 811 O O . ASP A 1 106 ? -0.871 -0.161 22.200 1.00 97.00 106 ASP A O 1
ATOM 815 N N . LEU A 1 107 ? 1.230 0.101 21.422 1.00 98.44 107 LEU A N 1
ATOM 816 C CA . LEU A 1 107 ? 0.897 0.564 20.070 1.00 98.44 107 LEU A CA 1
ATOM 817 C C . LEU A 1 107 ? 0.014 1.821 20.089 1.00 98.44 107 LEU A C 1
ATOM 819 O O . LEU A 1 107 ? -1.078 1.865 19.508 1.00 98.44 107 LEU A O 1
ATOM 823 N N . ASN A 1 108 ? 0.461 2.836 20.827 1.00 97.69 108 ASN A N 1
ATOM 824 C CA . ASN A 1 108 ? -0.321 4.034 21.104 1.00 97.69 108 ASN A CA 1
ATOM 825 C C . ASN A 1 108 ? -0.593 4.901 19.862 1.00 97.69 108 ASN A C 1
ATOM 827 O O . ASN A 1 108 ? -1.655 5.526 19.792 1.00 97.69 108 ASN A O 1
ATOM 831 N N . VAL A 1 109 ? 0.307 4.937 18.876 1.00 98.38 109 VAL A N 1
ATOM 832 C CA . VAL A 1 109 ? 0.117 5.653 17.607 1.00 98.38 109 VAL A CA 1
ATOM 833 C C . VAL A 1 109 ? -0.917 4.918 16.771 1.00 98.38 109 VAL A C 1
ATOM 835 O O . VAL A 1 109 ? -1.821 5.557 16.228 1.00 98.38 109 VAL A O 1
ATOM 838 N N . VAL A 1 110 ? -0.853 3.584 16.725 1.00 98.56 110 VAL A N 1
ATOM 839 C CA . VAL A 1 110 ? -1.871 2.762 16.054 1.00 98.56 110 VAL A CA 1
ATOM 840 C C . VAL A 1 110 ? -3.234 2.984 16.702 1.00 98.56 110 VAL A C 1
ATOM 842 O O . VAL A 1 110 ? -4.193 3.314 16.011 1.00 98.56 110 VAL A O 1
ATOM 845 N N . ALA A 1 111 ? -3.325 2.879 18.030 1.00 98.31 111 ALA A N 1
ATOM 846 C CA . ALA A 1 111 ? -4.579 3.043 18.760 1.00 98.31 111 ALA A CA 1
ATOM 847 C C . ALA A 1 111 ? -5.204 4.432 18.552 1.00 98.31 111 ALA A C 1
ATOM 849 O O . ALA A 1 111 ? -6.403 4.533 18.287 1.00 98.31 111 ALA A O 1
ATOM 850 N N . ARG A 1 112 ? -4.395 5.499 18.627 1.00 98.19 112 ARG A N 1
ATOM 851 C CA . ARG A 1 112 ? -4.846 6.872 18.353 1.00 98.19 112 ARG A CA 1
ATOM 852 C C . ARG A 1 112 ? -5.290 7.041 16.911 1.00 98.19 112 ARG A C 1
ATOM 854 O O . ARG A 1 112 ? -6.365 7.565 16.681 1.00 98.19 112 ARG A O 1
ATOM 861 N N . THR A 1 113 ? -4.526 6.533 15.948 1.00 98.31 113 THR A N 1
ATOM 862 C CA . THR A 1 113 ? -4.890 6.618 14.528 1.00 98.31 113 THR A CA 1
ATOM 863 C C . THR A 1 113 ? -6.215 5.916 14.239 1.00 98.31 113 THR A C 1
ATOM 865 O O . THR A 1 113 ? -7.078 6.474 13.564 1.00 98.31 113 THR A O 1
ATOM 868 N N . LEU A 1 114 ? -6.406 4.704 14.771 1.00 98.19 114 LEU A N 1
ATOM 869 C CA . LEU A 1 114 ? -7.659 3.971 14.609 1.00 98.19 114 LEU A CA 1
ATOM 870 C C . LEU A 1 114 ? -8.848 4.753 15.177 1.00 98.19 114 LEU A C 1
ATOM 872 O O . LEU A 1 114 ? -9.897 4.776 14.542 1.00 98.19 114 LEU A O 1
ATOM 876 N N . ASN A 1 115 ? -8.679 5.430 16.313 1.00 97.88 115 ASN A N 1
ATOM 877 C CA . ASN A 1 115 ? -9.729 6.247 16.916 1.00 97.88 115 ASN A CA 1
ATOM 878 C C . ASN A 1 115 ? -9.955 7.558 16.147 1.00 97.88 115 ASN A C 1
ATOM 880 O O . ASN A 1 115 ? -11.043 7.793 15.629 1.00 97.88 115 ASN A O 1
ATOM 884 N N . ASP A 1 116 ? -8.917 8.380 16.028 1.00 97.81 116 ASP A N 1
ATOM 885 C CA . ASP A 1 116 ? -9.008 9.764 15.565 1.00 97.81 116 ASP A CA 1
ATOM 886 C C . ASP A 1 116 ? -9.274 9.860 14.056 1.00 97.81 116 ASP A C 1
ATOM 888 O O . ASP A 1 116 ? -9.949 10.783 13.607 1.00 97.81 116 ASP A O 1
ATOM 892 N N . VAL A 1 117 ? -8.751 8.912 13.268 1.00 97.88 117 VAL A N 1
ATOM 893 C CA . VAL A 1 117 ? -8.882 8.908 11.800 1.00 97.88 117 VAL A CA 1
ATOM 894 C C . VAL A 1 117 ? -9.970 7.947 11.349 1.00 97.88 117 VAL A C 1
ATOM 896 O O . VAL A 1 117 ? -10.782 8.289 10.495 1.00 97.88 117 VAL A O 1
ATOM 899 N N . LEU A 1 118 ? -9.993 6.731 11.901 1.00 97.81 118 LEU A N 1
ATOM 900 C CA . LEU A 1 118 ? -10.908 5.686 11.439 1.00 97.81 118 LEU A CA 1
ATOM 901 C C . LEU A 1 118 ? -12.140 5.522 12.329 1.00 97.81 118 LEU A C 1
ATOM 903 O O . LEU A 1 118 ? -13.002 4.728 11.978 1.00 97.81 118 LEU A O 1
ATOM 907 N N . GLY A 1 119 ? -12.277 6.237 13.447 1.00 97.38 119 GLY A N 1
ATOM 908 C CA . GLY A 1 119 ? -13.439 6.126 14.336 1.00 97.38 119 GLY A CA 1
ATOM 909 C C . GLY A 1 119 ? -13.592 4.758 15.015 1.00 97.38 119 GLY A C 1
ATOM 910 O O . GLY A 1 119 ? -14.688 4.416 15.454 1.00 97.38 119 GLY A O 1
ATOM 911 N N . ILE A 1 120 ? -12.528 3.954 15.073 1.00 96.88 120 ILE A N 1
ATOM 912 C CA . ILE A 1 120 ? -12.511 2.623 15.684 1.00 96.88 120 ILE A CA 1
ATOM 913 C C . ILE A 1 120 ? -11.988 2.744 17.118 1.00 96.88 120 ILE A C 1
ATOM 915 O O . ILE A 1 120 ? -10.837 3.113 17.353 1.00 96.88 120 ILE A O 1
ATOM 919 N N . GLN A 1 121 ? -12.834 2.407 18.090 1.00 94.25 121 GLN A N 1
ATOM 920 C CA . GLN A 1 121 ? -12.553 2.574 19.518 1.00 94.25 121 GLN A CA 1
ATOM 921 C C . GLN A 1 121 ? -12.409 1.230 20.239 1.00 94.25 121 GLN A C 1
ATOM 923 O O . GLN A 1 121 ? -12.823 0.190 19.737 1.00 94.25 121 GLN A O 1
ATOM 928 N N . HIS A 1 122 ? -11.830 1.261 21.444 1.00 90.88 122 HIS A N 1
ATOM 929 C CA . HIS A 1 122 ? -11.706 0.098 22.338 1.00 90.88 122 HIS A CA 1
ATOM 930 C C . HIS A 1 122 ? -11.039 -1.136 21.696 1.00 90.88 122 HIS A C 1
ATOM 932 O O . HIS A 1 122 ? -11.396 -2.281 21.972 1.00 90.88 122 HIS A O 1
ATOM 938 N N . VAL A 1 123 ? -10.037 -0.899 20.846 1.00 95.12 123 VAL A N 1
ATOM 939 C CA . VAL A 1 123 ? -9.334 -1.941 20.092 1.00 95.12 123 VAL A CA 1
ATOM 940 C C . VAL A 1 123 ? -8.386 -2.723 21.003 1.00 95.12 123 VAL A C 1
ATOM 942 O O . VAL A 1 123 ? -7.578 -2.149 21.732 1.00 95.12 123 VAL A O 1
ATOM 945 N N . SER A 1 124 ? -8.457 -4.055 20.955 1.00 96.94 124 SER A N 1
ATOM 946 C CA . SER A 1 124 ? -7.539 -4.912 21.715 1.00 96.94 124 SER A CA 1
ATOM 947 C C . SER A 1 124 ? -6.103 -4.826 21.184 1.00 96.94 124 SER A C 1
ATOM 949 O O . SER A 1 124 ? -5.884 -4.684 19.982 1.00 96.94 124 SER A O 1
ATOM 951 N N . LEU A 1 125 ? -5.100 -5.046 22.042 1.00 97.31 125 LEU A N 1
ATOM 952 C CA . LEU A 1 125 ? -3.691 -5.072 21.616 1.00 97.31 125 LEU A CA 1
ATOM 953 C C . LEU A 1 125 ? -3.420 -6.104 20.503 1.00 97.31 125 LEU A C 1
ATOM 955 O O . LEU A 1 125 ? -2.569 -5.895 19.641 1.00 97.31 125 LEU A O 1
ATOM 959 N N . LYS A 1 126 ? -4.162 -7.220 20.485 1.00 97.06 126 LYS A N 1
ATOM 960 C CA . LYS A 1 126 ? -4.081 -8.223 19.412 1.00 97.06 126 LYS A CA 1
ATOM 961 C C . LYS A 1 126 ? -4.530 -7.645 18.066 1.00 97.06 126 LYS A C 1
ATOM 963 O O . LYS A 1 126 ? -3.891 -7.913 17.053 1.00 97.06 126 LYS A O 1
ATOM 968 N N . ALA A 1 127 ? -5.606 -6.863 18.062 1.00 97.62 127 ALA A N 1
ATOM 969 C CA . ALA A 1 127 ? -6.115 -6.200 16.869 1.00 97.62 127 ALA A CA 1
ATOM 970 C C . ALA A 1 127 ? -5.189 -5.056 16.413 1.00 97.62 127 ALA A C 1
ATOM 972 O O . ALA A 1 127 ? -4.925 -4.946 15.219 1.00 97.62 127 ALA A O 1
ATOM 973 N N . LEU A 1 128 ? -4.592 -4.295 17.340 1.00 98.38 128 LEU A N 1
ATOM 974 C CA . LEU A 1 128 ? -3.561 -3.297 17.011 1.00 98.38 128 LEU A CA 1
ATOM 975 C C . LEU A 1 128 ? -2.354 -3.938 16.309 1.00 98.38 128 LEU A C 1
ATOM 977 O O . LEU A 1 128 ? -1.951 -3.496 15.236 1.00 98.38 128 LEU A O 1
ATOM 981 N N . LYS A 1 129 ? -1.835 -5.051 16.845 1.00 98.25 129 LYS A N 1
ATOM 982 C CA . LYS A 1 129 ? -0.744 -5.817 16.210 1.00 98.25 129 LYS A CA 1
ATOM 983 C C . LYS A 1 129 ? -1.116 -6.324 14.819 1.00 98.25 129 LYS A C 1
ATOM 985 O O . LYS A 1 129 ? -0.265 -6.407 13.938 1.00 98.25 129 LYS A O 1
ATOM 990 N N . LEU A 1 130 ? -2.384 -6.669 14.608 1.00 98.06 130 LEU A N 1
ATOM 991 C CA . LEU A 1 130 ? -2.863 -7.096 13.301 1.00 98.06 130 LEU A CA 1
ATOM 992 C C . LEU A 1 130 ? -2.857 -5.943 12.289 1.00 98.06 130 LEU A C 1
ATOM 994 O O . LEU A 1 130 ? -2.452 -6.160 11.151 1.00 98.06 130 LEU A O 1
ATOM 998 N N . VAL A 1 131 ? -3.216 -4.725 12.702 1.00 98.50 131 VAL A N 1
ATOM 999 C CA . VAL A 1 131 ? -3.111 -3.524 11.855 1.00 98.50 131 VAL A CA 1
ATOM 1000 C C . VAL A 1 131 ? -1.657 -3.232 11.478 1.00 98.50 131 VAL A C 1
ATOM 1002 O O . VAL A 1 131 ? -1.379 -2.986 10.304 1.00 98.50 131 VAL A O 1
ATOM 1005 N N . VAL A 1 132 ? -0.715 -3.348 12.421 1.00 98.56 132 VAL A N 1
ATOM 1006 C CA . VAL A 1 132 ? 0.727 -3.219 12.128 1.00 98.56 132 VAL A CA 1
ATOM 1007 C C . VAL A 1 132 ? 1.168 -4.255 11.089 1.00 98.56 132 VAL A C 1
ATOM 1009 O O . VAL A 1 132 ? 1.828 -3.906 10.112 1.00 98.56 132 VAL A O 1
ATOM 1012 N N . ASN A 1 133 ? 0.739 -5.514 11.234 1.00 98.50 133 ASN A N 1
ATOM 1013 C CA . ASN A 1 133 ? 1.044 -6.567 10.260 1.00 98.50 133 ASN A CA 1
ATOM 1014 C C . ASN A 1 133 ? 0.469 -6.265 8.866 1.00 98.50 133 ASN A C 1
ATOM 1016 O O . ASN A 1 133 ? 1.116 -6.556 7.861 1.00 98.50 133 ASN A O 1
ATOM 1020 N N . VAL A 1 134 ? -0.731 -5.681 8.784 1.00 98.56 134 VAL A N 1
ATOM 1021 C CA . VAL A 1 134 ? -1.318 -5.247 7.507 1.00 98.56 134 VAL A CA 1
ATOM 1022 C C . VAL A 1 134 ? -0.464 -4.149 6.869 1.00 98.56 134 VAL A C 1
ATOM 1024 O O . VAL A 1 134 ? -0.129 -4.263 5.688 1.00 98.56 134 VAL A O 1
ATOM 1027 N N . CYS A 1 135 ? -0.058 -3.134 7.640 1.00 98.62 135 CYS A N 1
ATOM 1028 C CA . CYS A 1 135 ? 0.826 -2.069 7.157 1.00 98.62 135 CYS A CA 1
ATOM 1029 C C . CYS A 1 135 ? 2.147 -2.648 6.632 1.00 98.62 135 CYS A C 1
ATOM 1031 O O . CYS A 1 135 ? 2.557 -2.355 5.510 1.00 98.62 135 CYS A O 1
ATOM 1033 N N . ASP A 1 136 ? 2.765 -3.551 7.392 1.00 98.56 136 ASP A N 1
ATOM 1034 C CA . ASP A 1 136 ? 4.005 -4.227 7.021 1.00 98.56 136 ASP A CA 1
ATOM 1035 C C . ASP A 1 136 ? 3.876 -5.041 5.720 1.00 98.56 136 ASP A C 1
ATOM 1037 O O . ASP A 1 136 ? 4.727 -4.942 4.834 1.00 98.56 136 ASP A O 1
ATOM 1041 N N . VAL A 1 137 ? 2.796 -5.811 5.550 1.00 98.44 137 VAL A N 1
ATOM 1042 C CA . VAL A 1 137 ? 2.549 -6.585 4.321 1.00 98.44 137 VAL A CA 1
ATOM 1043 C C . VAL A 1 137 ? 2.393 -5.669 3.105 1.00 98.44 137 VAL A C 1
ATOM 1045 O O . VAL A 1 137 ? 3.009 -5.933 2.066 1.00 98.44 137 VAL A O 1
ATOM 1048 N N . VAL A 1 138 ? 1.611 -4.592 3.224 1.00 98.38 138 VAL A N 1
ATOM 1049 C CA . VAL A 1 138 ? 1.370 -3.637 2.130 1.00 98.38 138 VAL A CA 1
ATOM 1050 C C . VAL A 1 138 ? 2.656 -2.894 1.759 1.00 98.38 138 VAL A C 1
ATOM 1052 O O . VAL A 1 138 ? 3.045 -2.896 0.586 1.00 98.38 138 VAL A O 1
ATOM 1055 N N . THR A 1 139 ? 3.374 -2.348 2.745 1.00 97.94 139 THR A N 1
ATOM 1056 C CA . THR A 1 139 ? 4.648 -1.643 2.539 1.00 97.94 139 THR A CA 1
ATOM 1057 C C . THR A 1 139 ? 5.703 -2.564 1.930 1.00 97.94 139 THR A C 1
ATOM 1059 O O . THR A 1 139 ? 6.356 -2.215 0.944 1.00 97.94 139 THR A O 1
ATOM 1062 N N . ARG A 1 140 ? 5.848 -3.790 2.449 1.00 98.19 140 ARG A N 1
ATOM 1063 C CA . ARG A 1 140 ? 6.821 -4.762 1.934 1.00 98.19 140 ARG A CA 1
ATOM 1064 C C . ARG A 1 140 ? 6.510 -5.179 0.499 1.00 98.19 140 ARG A C 1
ATOM 1066 O O . ARG A 1 140 ? 7.436 -5.352 -0.297 1.00 98.19 140 ARG A O 1
ATOM 1073 N N . ARG A 1 141 ? 5.230 -5.349 0.150 1.00 98.19 141 ARG A N 1
ATOM 1074 C CA . ARG A 1 141 ? 4.804 -5.616 -1.231 1.00 98.19 141 ARG A CA 1
ATOM 1075 C C . ARG A 1 141 ? 5.206 -4.462 -2.148 1.00 98.19 141 ARG A C 1
ATOM 1077 O O . ARG A 1 141 ? 5.847 -4.713 -3.167 1.00 98.19 141 ARG A O 1
ATOM 1084 N N . ALA A 1 142 ? 4.877 -3.227 -1.774 1.00 98.12 142 ALA A N 1
ATOM 1085 C CA . ALA A 1 142 ? 5.206 -2.032 -2.548 1.00 98.12 142 ALA A CA 1
ATOM 1086 C C . ALA A 1 142 ? 6.719 -1.903 -2.785 1.00 98.12 142 ALA A C 1
ATOM 1088 O O . ALA A 1 142 ? 7.160 -1.771 -3.928 1.00 98.12 142 ALA A O 1
ATOM 1089 N N . ALA A 1 143 ? 7.520 -2.058 -1.726 1.00 98.06 143 ALA A N 1
ATOM 1090 C CA . ALA A 1 143 ? 8.978 -2.003 -1.802 1.00 98.06 143 ALA A CA 1
ATOM 1091 C C . ALA A 1 143 ? 9.557 -3.076 -2.740 1.00 98.06 143 ALA A C 1
ATOM 1093 O O . ALA A 1 143 ? 10.425 -2.787 -3.564 1.00 98.06 143 ALA A O 1
ATOM 1094 N N . ARG A 1 144 ? 9.057 -4.316 -2.662 1.00 98.31 144 ARG A N 1
ATOM 1095 C CA . ARG A 1 144 ? 9.504 -5.415 -3.535 1.00 98.31 144 ARG A CA 1
ATOM 1096 C C . ARG A 1 144 ? 9.129 -5.195 -4.996 1.00 98.31 144 ARG A C 1
ATOM 1098 O O . ARG A 1 144 ? 9.936 -5.502 -5.868 1.00 98.31 144 ARG A O 1
ATOM 1105 N N . LEU A 1 145 ? 7.940 -4.661 -5.269 1.00 97.88 145 LEU A N 1
ATOM 1106 C CA . LEU A 1 145 ? 7.515 -4.327 -6.629 1.00 97.88 145 LEU A CA 1
ATOM 1107 C C . LEU A 1 145 ? 8.368 -3.197 -7.214 1.00 97.88 145 LEU A C 1
ATOM 1109 O O . LEU A 1 145 ? 8.886 -3.345 -8.319 1.00 97.88 145 LEU A O 1
ATOM 1113 N N . ALA A 1 146 ? 8.597 -2.123 -6.454 1.00 97.50 146 ALA A N 1
ATOM 1114 C CA . ALA A 1 146 ? 9.484 -1.037 -6.865 1.00 97.50 146 ALA A CA 1
ATOM 1115 C C . ALA A 1 146 ? 10.910 -1.548 -7.148 1.00 97.50 146 ALA A C 1
ATOM 1117 O O . ALA A 1 146 ? 11.480 -1.257 -8.201 1.00 97.50 146 ALA A O 1
ATOM 1118 N N . ALA A 1 147 ? 11.457 -2.389 -6.263 1.00 97.69 147 ALA A N 1
ATOM 1119 C CA . ALA A 1 147 ? 12.759 -3.020 -6.461 1.00 97.69 147 ALA A CA 1
ATOM 1120 C C . ALA A 1 147 ? 12.795 -3.902 -7.721 1.00 97.69 147 ALA A C 1
ATOM 1122 O O . ALA A 1 147 ? 13.759 -3.838 -8.481 1.00 97.69 147 ALA A O 1
ATOM 1123 N N . ALA A 1 148 ? 11.743 -4.683 -7.989 1.00 95.88 148 ALA A N 1
ATOM 1124 C CA . ALA A 1 148 ? 11.645 -5.489 -9.204 1.00 95.88 148 ALA A CA 1
ATOM 1125 C C . ALA A 1 148 ? 11.647 -4.622 -10.474 1.00 95.88 148 ALA A C 1
ATOM 1127 O O . ALA A 1 148 ? 12.322 -4.973 -11.443 1.00 95.88 148 ALA A O 1
ATOM 1128 N N . GLY A 1 149 ? 10.968 -3.470 -10.453 1.00 94.69 149 GLY A N 1
ATOM 1129 C CA . GLY A 1 149 ? 11.023 -2.484 -11.534 1.00 94.69 149 GLY A CA 1
ATOM 1130 C C . GLY A 1 149 ? 12.445 -1.970 -11.776 1.00 94.69 149 GLY A C 1
ATOM 1131 O O . GLY A 1 149 ? 12.935 -2.003 -12.905 1.00 94.69 149 GLY A O 1
ATOM 1132 N N . ILE A 1 150 ? 13.143 -1.560 -10.709 1.00 96.12 150 ILE A N 1
ATOM 1133 C CA . ILE A 1 150 ? 14.536 -1.080 -10.773 1.00 96.12 150 ILE A CA 1
ATOM 1134 C C . ILE A 1 150 ? 15.461 -2.168 -11.332 1.00 96.12 150 ILE A C 1
ATOM 1136 O O . ILE A 1 150 ? 16.236 -1.916 -12.253 1.00 96.12 150 ILE A O 1
ATOM 1140 N N . VAL A 1 151 ? 15.355 -3.396 -10.821 1.00 95.62 151 VAL A N 1
ATOM 1141 C CA . VAL A 1 151 ? 16.145 -4.540 -11.299 1.00 95.62 151 VAL A CA 1
ATOM 1142 C C . VAL A 1 151 ? 15.845 -4.846 -12.767 1.00 95.62 151 VAL A C 1
ATOM 1144 O O . VAL A 1 151 ? 16.768 -5.143 -13.524 1.00 95.62 151 VAL A O 1
ATOM 1147 N N . GLY A 1 152 ? 14.588 -4.737 -13.203 1.00 93.62 152 GLY A N 1
ATOM 1148 C CA . GLY A 1 152 ? 14.208 -4.887 -14.609 1.00 93.62 152 GLY A CA 1
ATOM 1149 C C . GLY A 1 152 ? 14.929 -3.891 -15.521 1.00 93.62 152 GLY A C 1
ATOM 1150 O O . GLY A 1 152 ? 15.447 -4.278 -16.571 1.00 93.62 152 GLY A O 1
ATOM 1151 N N . ILE A 1 153 ? 15.045 -2.633 -15.088 1.00 93.75 153 ILE A N 1
ATOM 1152 C CA . ILE A 1 153 ? 15.793 -1.595 -15.810 1.00 93.75 153 ILE A CA 1
ATOM 1153 C C . ILE A 1 153 ? 17.285 -1.927 -15.839 1.00 93.75 153 ILE A C 1
ATOM 1155 O O . ILE A 1 153 ? 17.883 -1.916 -16.914 1.00 93.75 153 ILE A O 1
ATOM 1159 N N . LEU A 1 154 ? 17.882 -2.267 -14.690 1.00 94.81 154 LEU A N 1
ATOM 1160 C CA . LEU A 1 154 ? 19.305 -2.613 -14.594 1.00 94.81 154 LEU A CA 1
ATOM 1161 C C . LEU A 1 154 ? 19.668 -3.783 -15.514 1.00 94.81 154 LEU A C 1
ATOM 1163 O O . LEU A 1 154 ? 20.653 -3.695 -16.245 1.00 94.81 154 LEU A O 1
ATOM 1167 N N . LYS A 1 155 ? 18.829 -4.823 -15.557 1.00 94.19 155 LYS A N 1
ATOM 1168 C CA . LYS A 1 155 ? 18.966 -5.948 -16.492 1.00 94.19 155 LYS A CA 1
ATOM 1169 C C . LYS A 1 155 ? 18.901 -5.489 -17.942 1.00 94.19 155 LYS A C 1
ATOM 1171 O O . LYS A 1 155 ? 19.743 -5.865 -18.752 1.00 94.19 155 LYS A O 1
ATOM 1176 N N . LYS A 1 156 ? 17.926 -4.638 -18.279 1.00 91.19 156 LYS A N 1
ATOM 1177 C CA . LYS A 1 156 ? 17.742 -4.134 -19.645 1.00 91.19 156 LYS A CA 1
ATOM 1178 C C . LYS A 1 156 ? 18.950 -3.342 -20.152 1.00 91.19 156 LYS A C 1
ATOM 1180 O O . LYS A 1 156 ? 19.241 -3.409 -21.345 1.00 91.19 156 LYS A O 1
ATOM 1185 N N . VAL A 1 157 ? 19.635 -2.607 -19.274 1.00 90.81 157 VAL A N 1
ATOM 1186 C CA . VAL A 1 157 ? 20.826 -1.812 -19.623 1.00 90.81 157 VAL A CA 1
ATOM 1187 C C . VAL A 1 157 ? 22.153 -2.543 -19.376 1.00 90.81 157 VAL A C 1
ATOM 1189 O O . VAL A 1 157 ? 23.206 -1.937 -19.550 1.00 90.81 157 VAL A O 1
ATOM 1192 N N . GLY A 1 158 ? 22.125 -3.816 -18.963 1.00 89.94 158 GLY A N 1
ATOM 1193 C CA . GLY A 1 158 ? 23.329 -4.614 -18.694 1.00 89.94 158 GLY A CA 1
ATOM 1194 C C . GLY A 1 158 ? 24.130 -4.161 -17.466 1.00 89.94 158 GLY A C 1
ATOM 1195 O O . GLY A 1 158 ? 25.347 -4.317 -17.429 1.00 89.94 158 GLY A O 1
ATOM 1196 N N . ARG A 1 159 ? 23.470 -3.552 -16.473 1.00 89.56 159 ARG A N 1
ATOM 1197 C CA . ARG A 1 159 ? 24.075 -3.030 -15.230 1.00 89.56 159 ARG A CA 1
ATOM 1198 C C . ARG A 1 159 ? 23.562 -3.740 -13.975 1.00 89.56 159 ARG A C 1
ATOM 1200 O O . ARG A 1 159 ? 23.578 -3.171 -12.890 1.00 89.56 159 ARG A O 1
ATOM 1207 N N . ASP A 1 160 ? 23.093 -4.970 -14.113 1.00 87.00 160 ASP A N 1
ATOM 1208 C CA . ASP A 1 160 ? 22.605 -5.820 -13.022 1.00 87.00 160 ASP A CA 1
ATOM 1209 C C . ASP A 1 160 ? 23.721 -6.579 -12.282 1.00 87.00 160 ASP A C 1
ATOM 1211 O O . ASP A 1 160 ? 23.444 -7.355 -11.372 1.00 87.00 160 ASP A O 1
ATOM 1215 N N . GLY A 1 161 ? 24.985 -6.344 -12.648 1.00 83.75 161 GLY A N 1
ATOM 1216 C CA . GLY A 1 161 ? 26.155 -6.925 -11.987 1.00 83.75 161 GLY A C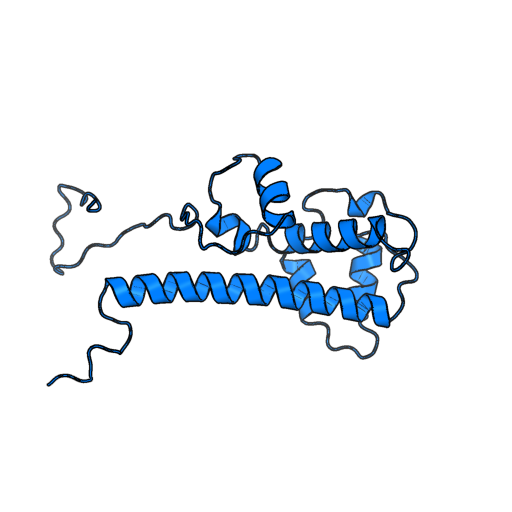A 1
ATOM 1217 C C . GLY A 1 161 ? 26.519 -8.334 -12.459 1.00 83.75 161 GLY A C 1
ATOM 1218 O O . GLY A 1 161 ? 27.567 -8.839 -12.069 1.00 83.75 161 GLY A O 1
ATOM 1219 N N . THR A 1 162 ? 25.730 -8.959 -13.341 1.00 79.69 162 THR A N 1
ATOM 1220 C CA . THR A 1 162 ? 26.046 -10.295 -13.884 1.00 79.69 162 THR A CA 1
ATOM 1221 C C . THR A 1 162 ? 27.023 -10.252 -15.061 1.00 79.69 162 THR A C 1
ATOM 1223 O O . THR A 1 162 ? 27.595 -11.275 -15.421 1.00 79.69 162 THR A O 1
ATOM 1226 N N . GLY A 1 163 ? 27.253 -9.073 -15.649 1.00 62.38 163 GLY A N 1
ATOM 1227 C CA . GLY A 1 163 ? 28.190 -8.872 -16.763 1.00 62.38 163 GLY A CA 1
ATOM 1228 C C . GLY A 1 163 ? 29.681 -8.929 -16.394 1.00 62.38 163 GLY A C 1
ATOM 1229 O O . GLY A 1 163 ? 30.511 -8.807 -17.284 1.00 62.38 163 GLY A O 1
ATOM 1230 N N . GLY A 1 164 ? 30.030 -9.104 -15.112 1.00 53.12 164 GLY A N 1
ATOM 1231 C CA . GLY A 1 164 ? 31.415 -9.141 -14.616 1.00 53.12 164 GLY A CA 1
ATOM 1232 C C . GLY A 1 164 ? 32.035 -10.537 -14.452 1.00 53.12 164 GLY A C 1
ATOM 1233 O O . GLY A 1 164 ? 33.108 -10.634 -13.871 1.00 53.12 164 GLY A O 1
ATOM 1234 N N . ILE A 1 165 ? 31.381 -11.613 -14.914 1.00 53.03 165 ILE A N 1
ATOM 1235 C CA . ILE A 1 165 ? 31.901 -12.999 -14.809 1.00 53.03 165 ILE A CA 1
ATOM 1236 C C . ILE A 1 165 ? 32.277 -13.581 -16.185 1.00 53.03 165 ILE A C 1
ATOM 1238 O O . ILE A 1 165 ? 32.247 -14.788 -16.406 1.00 53.03 165 ILE A O 1
ATOM 1242 N N . ALA A 1 166 ? 32.632 -12.725 -17.140 1.00 45.62 166 ALA A N 1
ATOM 1243 C CA . ALA A 1 166 ? 33.219 -13.154 -18.403 1.00 45.62 166 ALA A CA 1
ATOM 1244 C C . ALA A 1 166 ? 34.280 -12.140 -18.847 1.00 45.62 166 ALA A C 1
ATOM 1246 O O . ALA A 1 166 ? 33.930 -11.042 -19.277 1.00 45.62 166 ALA A O 1
ATOM 1247 N N . GLY A 1 167 ? 35.556 -12.529 -18.738 1.00 36.34 167 GLY A N 1
ATOM 1248 C CA . GLY A 1 167 ? 36.716 -11.773 -19.224 1.00 36.34 167 GLY A CA 1
ATOM 1249 C C . GLY A 1 167 ? 37.844 -11.704 -18.216 1.00 36.34 167 GLY A C 1
ATOM 1250 O O . GLY A 1 167 ? 37.892 -10.687 -17.496 1.00 36.34 167 GLY A O 1
#

Secondary structure (DSSP, 8-state):
-PPPPPTT---TTS-------GGG---TTS---HHHHHHHHHSSSTTSSHHHHHHSTTTHHHHHHHHHHHHHHH-STT-SPPTGGGSTT-S-HHHHHHHHS---TT-HHHHHHHHHTT---S--HHHHHHHHHHHHHHHHHHHHHHH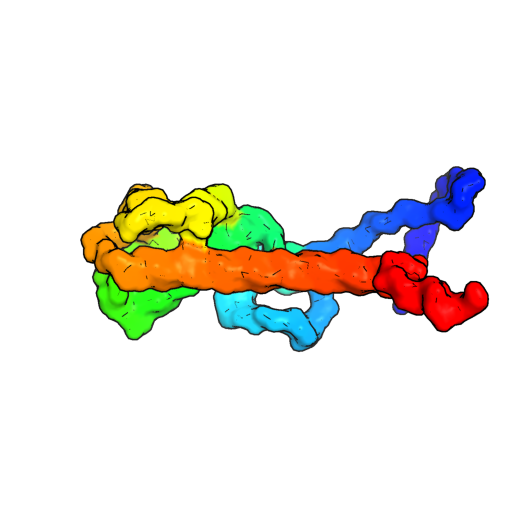HHHHHHHHHTT-SSGGGS--

Foldseek 3Di:
DDDDADPPDDDPPPDDDDDPLCLQPDDPPQPDDPLLQVCLVPDPHRSGSSLCCLAPQQHLQQSLLVVVQVCVVVDCQQHHFDPLSVDGSLGGSVLLVQQLPQPDPQSVSLQCCCCVRRVGHPHDSVSSVVSNVSSVVSNVSNVVSVVVVVCVVCVVVVNNPPVPPDD

pLDDT: mean 91.84, std 11.69, range [36.34, 98.69]

Radius of gyration: 20.54 Å; chains: 1; bounding box: 56×30×58 Å

Sequence (167 aa):
DAIIKAQGLPTSSGGMVVNMEWGNFWSSHLPRTSYDIELDAQSPNPNDQGFEKMISGMYLGEIVRRVILRMSLESDIFGPVSPSLCEAFILSTLVMAAMHEDDSPDLNVVARTLNDVLGIQHVSLKALKLVVNVCDVVTRRAARLAAAGIVGILKKVGRDGTGGIAG

Organism: Opuntia streptacantha (NCBI:txid393608)